Protein AF-A0A923ZGJ9-F1 (afdb_monomer_lite)

pLDDT: mean 77.86, std 16.81, range [40.12, 96.81]

Radius of gyration: 13.17 Å; chains: 1; bounding box: 35×22×33 Å

Sequence (95 aa):
EGDRAVNWAGPSVGVDVGADGSKVFALVYNLNDTEELFTRFASAGGKAYFVGGVAVDYLYHDKIVIAPVKLGVGVRLGVNGGYVKFTKKRDFNPF

Secondary structure (DSSP, 8-state):
------EEE--B-SS-SS-----EEEEEES--SGGGGSSEEEE-SS--EEETTEEE--EEETTEEEEEEEE-SS-----BSSEEEEESS------

Structure (mmCIF, N/CA/C/O backbone):
data_AF-A0A923ZGJ9-F1
#
_entry.id   AF-A0A923ZGJ9-F1
#
loop_
_atom_site.group_PDB
_atom_site.id
_atom_site.type_symbol
_atom_site.label_atom_id
_atom_site.label_alt_id
_atom_site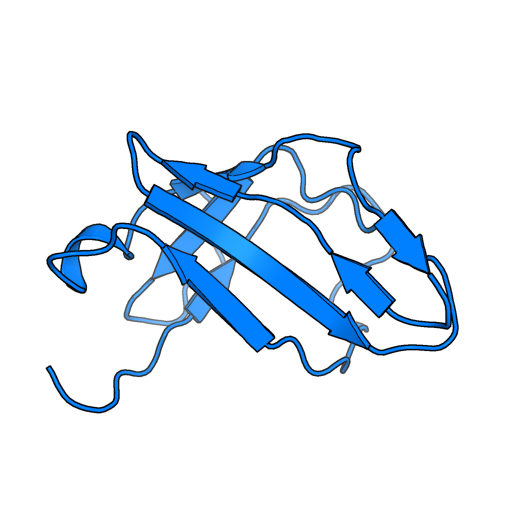.label_comp_id
_atom_site.label_asym_id
_atom_site.label_entity_id
_atom_site.label_seq_id
_atom_site.pdbx_PDB_ins_code
_atom_site.Cartn_x
_atom_site.Cartn_y
_atom_site.Cartn_z
_atom_site.occupancy
_atom_site.B_iso_or_equiv
_atom_site.auth_seq_id
_atom_site.auth_comp_id
_atom_site.auth_asym_id
_atom_site.auth_atom_id
_atom_site.pdbx_PDB_model_num
ATOM 1 N N . GLU A 1 1 ? -15.273 8.297 8.013 1.00 67.31 1 GLU A N 1
ATOM 2 C CA . GLU A 1 1 ? -14.549 8.420 9.299 1.00 67.31 1 GLU A CA 1
ATOM 3 C C . GLU A 1 1 ? -13.494 9.542 9.323 1.00 67.31 1 GLU A C 1
ATOM 5 O O . GLU A 1 1 ? -12.556 9.465 10.102 1.00 67.31 1 GLU A O 1
ATOM 10 N N . GLY A 1 2 ? -13.658 10.635 8.561 1.00 86.56 2 GLY A N 1
ATOM 11 C CA . GLY A 1 2 ? -12.660 11.717 8.538 1.00 86.56 2 GLY A CA 1
ATOM 12 C C . GLY A 1 2 ? -11.278 11.261 8.051 1.00 86.56 2 GLY A C 1
ATOM 13 O O . GLY A 1 2 ? -11.151 10.201 7.436 1.00 86.56 2 GLY A O 1
ATOM 14 N N . ASP A 1 3 ? -10.257 12.068 8.331 1.00 89.81 3 ASP A N 1
ATOM 15 C CA . ASP A 1 3 ? -8.876 11.778 7.943 1.00 89.81 3 ASP A CA 1
ATOM 16 C C . ASP A 1 3 ? -8.195 10.868 8.971 1.00 89.81 3 ASP A C 1
ATOM 18 O O . ASP A 1 3 ? -8.239 11.116 10.180 1.00 89.81 3 ASP A O 1
ATOM 22 N N . ARG A 1 4 ? -7.518 9.819 8.490 1.00 89.12 4 ARG A N 1
ATOM 23 C CA . ARG A 1 4 ? -6.842 8.829 9.334 1.00 89.12 4 ARG A CA 1
ATOM 24 C C . ARG A 1 4 ? -5.418 8.579 8.860 1.00 89.12 4 ARG A C 1
ATOM 26 O O . ARG A 1 4 ? -5.180 8.287 7.692 1.00 89.12 4 ARG A O 1
ATOM 33 N N . ALA A 1 5 ? -4.469 8.644 9.790 1.00 91.50 5 ALA A N 1
ATOM 34 C CA . ALA A 1 5 ? -3.091 8.266 9.509 1.00 91.50 5 ALA A CA 1
ATOM 35 C C . ALA A 1 5 ? -2.979 6.747 9.297 1.00 91.50 5 ALA A C 1
ATOM 37 O O . ALA A 1 5 ? -3.500 5.957 10.088 1.00 91.50 5 ALA A O 1
ATOM 38 N N . VAL A 1 6 ? -2.261 6.351 8.247 1.00 91.62 6 VAL A N 1
ATOM 39 C CA . VAL A 1 6 ? -2.021 4.953 7.875 1.00 91.62 6 VAL A CA 1
ATOM 40 C C . VAL A 1 6 ? -0.529 4.766 7.634 1.00 91.62 6 VAL A C 1
ATOM 42 O O . VAL A 1 6 ? 0.117 5.593 6.993 1.00 91.62 6 VAL A O 1
ATOM 45 N N . ASN A 1 7 ? 0.021 3.674 8.155 1.00 91.81 7 ASN A N 1
ATOM 46 C CA . ASN A 1 7 ? 1.395 3.251 7.910 1.00 91.81 7 ASN A CA 1
ATOM 47 C C . ASN A 1 7 ? 1.371 1.971 7.075 1.00 91.81 7 ASN A C 1
ATOM 49 O O . ASN A 1 7 ? 0.387 1.232 7.115 1.00 91.81 7 ASN A O 1
ATOM 53 N N . TRP A 1 8 ? 2.446 1.688 6.346 1.00 88.44 8 TRP A N 1
ATOM 54 C CA . TRP A 1 8 ? 2.572 0.443 5.598 1.00 88.44 8 TRP A CA 1
ATOM 55 C C . TRP A 1 8 ? 4.001 -0.092 5.623 1.00 88.44 8 TRP A C 1
ATOM 57 O O . TRP A 1 8 ? 4.964 0.670 5.710 1.00 88.44 8 TRP A O 1
ATOM 67 N N . ALA A 1 9 ? 4.121 -1.412 5.526 1.00 86.12 9 ALA A N 1
ATOM 68 C CA . ALA A 1 9 ? 5.381 -2.123 5.374 1.00 86.12 9 ALA A CA 1
ATOM 69 C C . ALA A 1 9 ? 5.175 -3.326 4.447 1.00 86.12 9 ALA A C 1
ATOM 71 O O . ALA A 1 9 ? 4.174 -4.033 4.546 1.00 86.12 9 ALA A O 1
ATOM 72 N N . GLY A 1 10 ? 6.117 -3.572 3.544 1.00 81.25 10 GLY A N 1
ATOM 73 C CA . GLY A 1 10 ? 6.133 -4.758 2.691 1.00 81.25 10 GLY A CA 1
ATOM 74 C C . GLY A 1 10 ? 7.523 -5.391 2.713 1.00 81.25 10 GLY A C 1
ATOM 75 O O . GLY A 1 10 ? 8.502 -4.673 2.930 1.00 81.25 10 GLY A O 1
ATOM 76 N N . PRO A 1 11 ? 7.641 -6.714 2.518 1.00 74.25 11 PRO A N 1
ATOM 77 C CA . PRO A 1 11 ? 8.936 -7.329 2.262 1.00 74.25 11 PRO A CA 1
ATOM 78 C C . PRO A 1 11 ? 9.526 -6.730 0.978 1.00 74.25 11 PRO A C 1
ATOM 80 O O . PRO A 1 11 ? 8.855 -6.691 -0.053 1.00 74.25 11 PRO A O 1
ATOM 83 N N . SER A 1 12 ? 10.767 -6.252 1.022 1.00 62.12 12 SER A N 1
ATOM 84 C CA . SER A 1 12 ? 11.481 -5.769 -0.162 1.00 62.12 12 SER A CA 1
ATOM 85 C C . SER A 1 12 ? 12.503 -6.807 -0.632 1.00 62.12 12 SER A C 1
ATOM 87 O O . SER A 1 12 ? 13.241 -7.379 0.168 1.00 62.12 12 SER A O 1
ATOM 89 N N . VAL A 1 13 ? 12.552 -7.059 -1.944 1.00 53.09 13 VAL A N 1
ATOM 90 C CA . VAL A 1 13 ? 13.606 -7.851 -2.599 1.00 53.09 13 VAL A CA 1
ATOM 91 C C . VAL A 1 13 ? 14.289 -6.937 -3.617 1.00 53.09 13 VAL A C 1
ATOM 93 O O . VAL A 1 13 ? 13.818 -6.789 -4.740 1.00 53.09 13 VAL A O 1
ATOM 96 N N . GLY A 1 14 ? 15.364 -6.256 -3.208 1.00 49.38 14 GLY A N 1
ATOM 97 C CA . GLY A 1 14 ? 16.116 -5.334 -4.070 1.00 49.38 14 GLY A CA 1
ATOM 98 C C . GLY A 1 14 ? 16.738 -4.148 -3.325 1.00 49.38 14 GLY A C 1
ATOM 99 O O . GLY A 1 14 ? 16.520 -3.965 -2.130 1.00 49.38 14 GLY A O 1
ATOM 100 N N . VAL A 1 15 ? 17.496 -3.316 -4.048 1.00 41.69 15 VAL A N 1
ATOM 101 C CA . VAL A 1 15 ? 18.191 -2.104 -3.547 1.00 41.69 15 VAL A CA 1
ATOM 102 C C . VAL A 1 15 ? 17.215 -0.934 -3.301 1.00 41.69 15 VAL A C 1
ATOM 104 O O . VAL A 1 15 ? 17.596 0.228 -3.332 1.00 41.69 15 VAL A O 1
ATOM 107 N N . ASP A 1 16 ? 15.947 -1.222 -3.016 1.00 51.03 16 ASP A N 1
ATOM 108 C CA . ASP A 1 16 ? 14.970 -0.238 -2.530 1.00 51.03 16 ASP A CA 1
ATOM 109 C C . ASP A 1 16 ? 14.945 -0.246 -0.992 1.00 51.03 16 ASP A C 1
ATOM 111 O O . ASP A 1 16 ? 13.903 -0.177 -0.339 1.00 51.03 16 ASP A O 1
ATOM 115 N N . VAL A 1 17 ? 16.135 -0.355 -0.393 1.00 42.50 17 VAL A N 1
ATOM 116 C CA . VAL A 1 17 ? 16.363 -0.237 1.049 1.00 42.50 17 VAL A CA 1
ATOM 117 C C . VAL A 1 17 ? 16.187 1.236 1.424 1.00 42.50 17 VAL A C 1
ATOM 119 O O . VAL A 1 17 ? 17.146 1.995 1.488 1.00 42.50 17 VAL A O 1
ATOM 122 N N . GLY A 1 18 ? 14.938 1.674 1.597 1.00 40.47 18 GLY A N 1
ATOM 123 C CA . GLY A 1 18 ? 14.581 2.934 2.262 1.00 40.47 18 GLY A CA 1
ATOM 124 C C . GLY A 1 18 ? 15.043 4.240 1.599 1.00 40.47 18 GLY A C 1
ATOM 125 O O . GLY A 1 18 ? 14.874 5.297 2.199 1.00 40.47 18 GLY A O 1
ATOM 126 N N . ALA A 1 19 ? 15.600 4.194 0.387 1.00 40.12 19 ALA A N 1
ATOM 127 C CA . ALA A 1 19 ? 16.160 5.348 -0.320 1.00 40.12 19 ALA A CA 1
ATOM 128 C C . ALA A 1 19 ? 15.258 5.866 -1.453 1.00 40.12 19 ALA A C 1
ATOM 130 O O . ALA A 1 19 ? 15.752 6.438 -2.423 1.00 40.12 19 ALA A O 1
ATOM 131 N N . ASP A 1 20 ? 13.945 5.664 -1.349 1.00 52.81 20 ASP A N 1
ATOM 132 C CA . ASP A 1 20 ? 12.985 6.267 -2.267 1.00 52.81 20 ASP A CA 1
ATOM 133 C C . ASP A 1 20 ? 12.083 7.225 -1.485 1.00 52.81 20 ASP A C 1
ATOM 135 O O . ASP A 1 20 ? 11.077 6.848 -0.892 1.00 52.81 20 ASP A O 1
ATOM 139 N N . GLY A 1 21 ? 12.493 8.495 -1.440 1.00 50.91 21 GLY A N 1
ATOM 140 C CA . GLY A 1 21 ? 11.686 9.611 -0.937 1.00 50.91 21 GLY A CA 1
ATOM 141 C C . GLY A 1 21 ? 10.565 10.011 -1.903 1.00 50.91 21 GLY A C 1
ATOM 142 O O . GLY A 1 21 ? 10.136 11.167 -1.900 1.00 50.91 21 GLY A O 1
ATOM 143 N N . SER A 1 22 ? 10.128 9.095 -2.771 1.00 62.72 22 SER A N 1
ATOM 144 C CA . SER A 1 22 ? 9.052 9.327 -3.721 1.00 62.72 22 SER A CA 1
ATOM 145 C C . SER A 1 22 ? 7.715 9.418 -2.983 1.00 62.72 22 SER A C 1
ATOM 147 O O . SER A 1 22 ? 7.387 8.633 -2.090 1.00 62.72 22 SER A O 1
ATOM 149 N N . LYS A 1 23 ? 6.924 10.440 -3.323 1.00 72.75 23 LYS A N 1
ATOM 150 C CA . LYS A 1 23 ? 5.547 10.547 -2.839 1.00 72.75 23 LYS A CA 1
ATOM 151 C C . LYS A 1 23 ? 4.702 9.519 -3.587 1.00 72.75 23 LYS A C 1
ATOM 153 O O . LYS A 1 23 ? 4.720 9.474 -4.815 1.00 72.75 23 LYS A O 1
ATOM 158 N N . VAL A 1 24 ? 3.940 8.733 -2.836 1.00 79.69 24 VAL A N 1
ATOM 159 C CA . VAL A 1 24 ? 2.966 7.771 -3.359 1.00 79.69 24 VAL A CA 1
ATOM 160 C C . VAL A 1 24 ? 1.584 8.234 -2.930 1.00 79.69 24 VAL A C 1
ATOM 162 O O . VAL A 1 24 ? 1.396 8.622 -1.778 1.00 79.69 24 VAL A O 1
ATOM 165 N N . PHE A 1 25 ? 0.617 8.181 -3.839 1.00 88.25 25 PHE A N 1
ATOM 166 C CA . PHE A 1 25 ? -0.798 8.268 -3.486 1.00 88.25 25 PHE A CA 1
ATOM 167 C C . PHE A 1 25 ? -1.471 6.951 -3.856 1.00 88.25 25 PHE A C 1
ATOM 169 O O . PHE A 1 25 ? -1.065 6.301 -4.813 1.00 88.25 25 PHE A O 1
ATOM 176 N N . ALA A 1 26 ? -2.466 6.522 -3.087 1.00 90.81 26 ALA A N 1
ATOM 177 C CA . ALA A 1 26 ? -3.138 5.249 -3.310 1.00 90.81 26 ALA A CA 1
ATOM 178 C C . ALA A 1 26 ? -4.638 5.469 -3.467 1.00 90.81 26 ALA A C 1
ATOM 180 O O . ALA A 1 26 ? -5.254 6.168 -2.663 1.00 90.81 26 ALA A O 1
ATOM 181 N N . LEU A 1 27 ? -5.215 4.861 -4.499 1.00 94.25 27 LEU A N 1
ATOM 182 C CA . LEU A 1 27 ? -6.661 4.785 -4.666 1.00 94.25 27 LEU A CA 1
ATOM 183 C C . LEU A 1 27 ? -7.151 3.508 -3.992 1.00 94.25 27 LEU A C 1
ATOM 185 O O . LEU A 1 27 ? -6.583 2.443 -4.224 1.00 94.25 27 LEU A O 1
ATOM 189 N N . VAL A 1 28 ? -8.182 3.613 -3.159 1.00 95.12 28 VAL A N 1
ATOM 190 C CA . VAL A 1 28 ? -8.759 2.475 -2.438 1.00 95.12 28 VAL A CA 1
ATOM 191 C C . VAL A 1 28 ? -10.197 2.283 -2.900 1.00 95.12 28 VAL A C 1
ATOM 193 O O . VAL A 1 28 ? -11.001 3.212 -2.845 1.00 95.12 28 VAL A O 1
ATOM 196 N N . TYR A 1 29 ? -10.514 1.079 -3.362 1.00 96.31 29 TYR A N 1
ATOM 197 C CA . TYR A 1 29 ? -11.818 0.709 -3.902 1.00 96.31 29 TYR A CA 1
ATOM 198 C C . TYR A 1 29 ? -12.480 -0.347 -3.022 1.00 96.31 29 TYR A C 1
ATOM 200 O O . TYR A 1 29 ? -11.803 -1.229 -2.495 1.00 96.31 29 TYR A O 1
ATOM 208 N N . ASN A 1 30 ? -13.811 -0.282 -2.924 1.00 96.50 30 ASN A N 1
ATOM 209 C CA . ASN A 1 30 ? -14.652 -1.218 -2.167 1.00 96.50 30 ASN A CA 1
ATOM 210 C C . ASN A 1 30 ? -14.328 -1.324 -0.664 1.00 96.50 30 ASN A C 1
ATOM 212 O O . ASN A 1 30 ? -14.631 -2.345 -0.055 1.00 96.50 30 ASN A O 1
ATOM 216 N N . LEU A 1 31 ? -13.732 -0.287 -0.069 1.00 95.25 31 LEU A N 1
ATOM 217 C CA . LEU A 1 31 ? -13.511 -0.204 1.375 1.00 95.25 31 LEU A CA 1
ATOM 218 C C . LEU A 1 31 ? -14.740 0.427 2.039 1.00 95.25 31 LEU A C 1
ATOM 220 O O . LEU A 1 31 ? -15.006 1.610 1.824 1.00 95.25 31 LEU A O 1
ATOM 224 N N . ASN A 1 32 ? -15.487 -0.358 2.816 1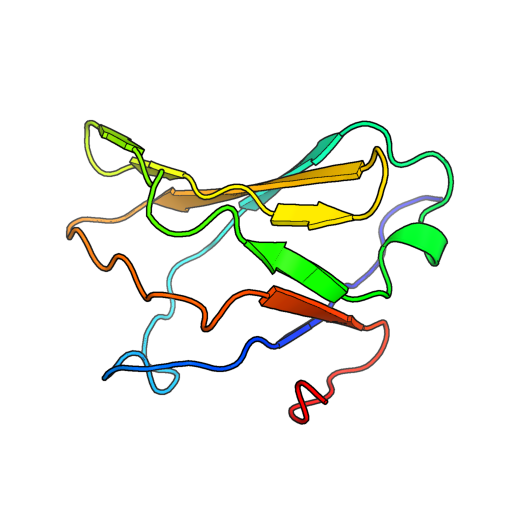.00 92.69 32 ASN A N 1
ATOM 225 C CA . ASN A 1 32 ? -16.705 0.121 3.482 1.00 92.69 32 ASN A CA 1
ATOM 226 C C . ASN A 1 32 ? -16.434 0.585 4.920 1.00 92.69 32 ASN A C 1
ATOM 228 O O . ASN A 1 32 ? -17.049 1.548 5.375 1.00 92.69 32 ASN A O 1
ATOM 232 N N . ASP A 1 33 ? -15.495 -0.069 5.604 1.00 93.31 33 ASP A N 1
ATOM 233 C CA . ASP A 1 33 ? -15.036 0.262 6.955 1.00 93.31 33 ASP A CA 1
ATOM 234 C C . ASP A 1 33 ? -13.517 0.501 6.919 1.00 93.31 33 ASP A C 1
ATOM 236 O O . ASP A 1 33 ? -12.774 -0.311 6.365 1.00 93.31 33 ASP A O 1
ATOM 240 N N . THR A 1 34 ? -13.015 1.612 7.485 1.00 93.12 34 THR A N 1
ATOM 241 C CA . THR A 1 34 ? -11.563 1.868 7.458 1.00 93.12 34 THR A CA 1
ATOM 242 C C . THR A 1 34 ? -10.767 0.868 8.285 1.00 93.12 34 THR A C 1
ATOM 244 O O . THR A 1 34 ? -9.563 0.736 8.073 1.00 93.12 34 THR A O 1
ATOM 247 N N . GLU A 1 35 ? -11.401 0.139 9.202 1.00 94.50 35 GLU A N 1
ATOM 248 C CA . GLU A 1 35 ? -10.764 -0.936 9.955 1.00 94.50 35 GLU A CA 1
ATOM 249 C C . GLU A 1 35 ? -10.334 -2.109 9.065 1.00 94.50 35 GLU A C 1
ATOM 251 O O . GLU A 1 35 ? -9.278 -2.699 9.309 1.00 94.50 35 GLU A O 1
ATOM 256 N N . GLU A 1 36 ? -11.063 -2.375 7.976 1.00 94.94 36 GLU A N 1
ATOM 257 C CA . GLU A 1 36 ? -10.722 -3.407 6.983 1.00 94.94 36 GLU A CA 1
ATOM 258 C C . GLU A 1 36 ? -9.395 -3.107 6.264 1.00 94.94 36 GLU A C 1
ATOM 260 O O . GLU A 1 36 ? -8.767 -4.004 5.703 1.00 94.94 36 GLU A O 1
ATOM 265 N N . LEU A 1 37 ? -8.920 -1.855 6.308 1.00 94.38 37 LEU A N 1
ATOM 266 C CA . LEU A 1 37 ? -7.648 -1.464 5.710 1.00 94.38 37 LEU A CA 1
ATOM 267 C C . LEU A 1 37 ? -6.447 -2.057 6.455 1.00 94.38 37 LEU A C 1
ATOM 269 O O . LEU A 1 37 ? -5.415 -2.284 5.834 1.00 94.38 37 LEU A O 1
ATOM 273 N N . PHE A 1 38 ? -6.530 -2.303 7.768 1.00 94.38 38 PHE A N 1
ATOM 274 C CA . PHE A 1 38 ? -5.364 -2.665 8.593 1.00 94.38 38 PHE A CA 1
ATOM 275 C C . PHE A 1 38 ? -5.039 -4.161 8.561 1.00 94.38 38 PHE A C 1
ATOM 277 O O . PHE A 1 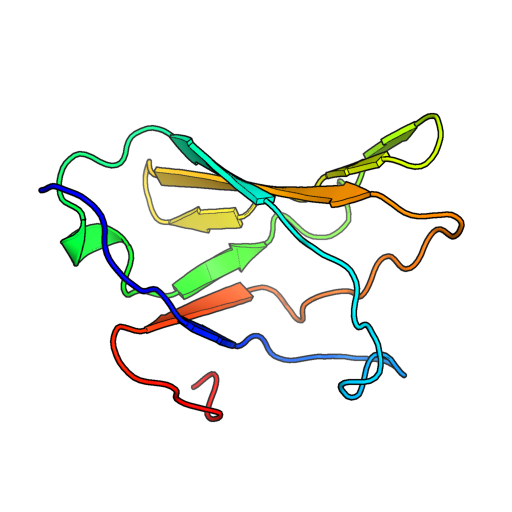38 ? -4.927 -4.827 9.590 1.00 94.38 38 PHE A O 1
ATOM 284 N N . THR A 1 39 ? -4.870 -4.677 7.349 1.00 93.81 39 THR A N 1
ATOM 285 C CA . THR A 1 39 ? -4.562 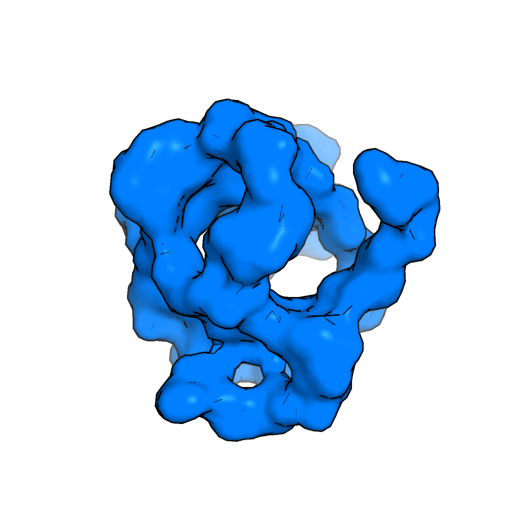-6.072 7.041 1.00 93.81 39 THR A CA 1
ATOM 286 C C . THR A 1 39 ? -3.425 -6.155 6.015 1.00 93.81 39 THR A C 1
ATOM 288 O O . THR A 1 39 ? -2.752 -5.163 5.708 1.00 93.81 39 THR A O 1
ATOM 291 N N . ARG A 1 40 ? -3.157 -7.357 5.501 1.00 92.69 40 ARG A N 1
ATOM 292 C CA . ARG A 1 40 ? -2.206 -7.587 4.408 1.00 92.69 40 ARG A CA 1
ATOM 293 C C . ARG A 1 40 ? -2.930 -7.658 3.076 1.00 92.69 40 ARG A C 1
ATOM 295 O O . ARG A 1 40 ? -3.863 -8.441 2.922 1.00 92.69 40 ARG A O 1
ATOM 302 N N . PHE A 1 41 ? -2.427 -6.914 2.104 1.00 92.56 41 PHE A N 1
ATOM 303 C CA . PHE A 1 41 ? -2.896 -6.946 0.728 1.00 92.56 41 PHE A CA 1
ATOM 304 C C . PHE A 1 41 ? -1.852 -7.610 -0.155 1.00 92.56 41 PHE A C 1
ATOM 306 O O . PHE A 1 41 ? -0.701 -7.174 -0.175 1.00 92.56 41 PHE A O 1
ATOM 313 N N . ALA A 1 42 ? -2.249 -8.641 -0.892 1.00 90.62 42 ALA A N 1
ATOM 314 C CA . ALA A 1 42 ? -1.378 -9.315 -1.842 1.00 90.62 42 ALA A CA 1
ATOM 315 C C . ALA A 1 42 ? -1.175 -8.437 -3.084 1.00 90.62 42 ALA A C 1
ATOM 317 O O . ALA A 1 42 ? -2.143 -7.938 -3.652 1.00 90.62 42 ALA A O 1
ATOM 318 N N . SER A 1 43 ? 0.069 -8.249 -3.514 1.00 84.62 43 SER A N 1
ATOM 319 C CA . SER A 1 43 ? 0.383 -7.594 -4.784 1.00 84.62 43 SER A CA 1
ATOM 320 C C . SER A 1 43 ? 0.069 -8.538 -5.941 1.00 84.62 43 SER A C 1
ATOM 322 O O . SER A 1 43 ? 0.367 -9.732 -5.884 1.00 84.62 43 SER A O 1
ATOM 324 N N 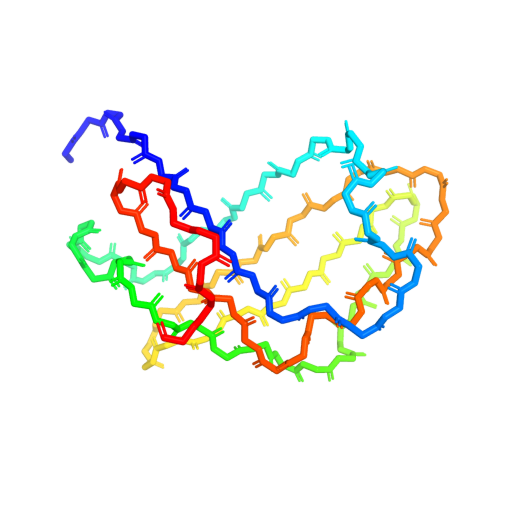. ALA A 1 44 ? -0.490 -7.990 -7.020 1.00 75.56 44 ALA A N 1
ATOM 325 C CA . ALA A 1 44 ? -0.743 -8.725 -8.257 1.00 75.56 44 ALA A CA 1
ATOM 326 C C . ALA A 1 44 ? 0.537 -9.226 -8.948 1.00 75.56 44 ALA A C 1
ATOM 328 O O . ALA A 1 44 ? 0.420 -10.016 -9.880 1.00 75.56 44 ALA A O 1
ATOM 329 N N . GLY A 1 45 ? 1.724 -8.766 -8.527 1.00 66.38 45 GLY A N 1
ATOM 330 C CA . GLY A 1 45 ? 3.014 -9.222 -9.037 1.00 66.38 45 GLY A CA 1
ATOM 331 C C . GLY A 1 45 ? 3.208 -8.933 -10.530 1.00 66.38 45 GLY A C 1
ATOM 332 O O . GLY A 1 45 ? 2.773 -9.685 -11.395 1.00 66.38 45 GLY A O 1
ATOM 333 N N . GLY A 1 46 ? 3.914 -7.849 -10.862 1.00 54.84 46 GLY A N 1
ATOM 334 C CA . GLY A 1 46 ? 4.444 -7.634 -12.218 1.00 54.84 46 GLY A CA 1
ATOM 335 C C . GLY A 1 46 ? 3.503 -6.986 -13.242 1.00 54.84 46 GLY A C 1
ATOM 336 O O . GLY A 1 46 ? 3.909 -6.790 -14.383 1.00 54.84 46 GLY A O 1
ATOM 337 N N . LYS A 1 47 ? 2.284 -6.579 -12.864 1.00 53.69 47 LYS A N 1
ATOM 338 C CA . LYS A 1 47 ? 1.401 -5.741 -13.706 1.00 53.69 47 LYS A CA 1
ATOM 339 C C . LYS A 1 47 ? 1.577 -4.260 -13.389 1.00 53.69 47 LYS A C 1
ATOM 341 O O . LYS A 1 47 ? 0.601 -3.547 -13.170 1.00 53.69 47 LYS A O 1
ATOM 346 N N . ALA A 1 48 ? 2.824 -3.812 -13.323 1.00 60.28 48 ALA A N 1
ATOM 347 C CA . ALA A 1 48 ? 3.084 -2.400 -13.156 1.00 60.28 48 ALA A CA 1
ATOM 348 C C . ALA A 1 48 ? 3.115 -1.717 -14.521 1.00 60.28 48 ALA A C 1
ATOM 350 O O . ALA A 1 48 ? 3.967 -2.016 -15.357 1.00 60.28 48 ALA A O 1
ATOM 351 N N . TYR A 1 49 ? 2.168 -0.814 -14.757 1.00 60.47 49 TYR A N 1
ATOM 352 C CA . TYR A 1 49 ? 2.131 -0.039 -15.992 1.00 60.47 49 TYR A CA 1
ATOM 353 C C . TYR A 1 49 ? 2.964 1.217 -15.800 1.00 60.47 49 TYR A C 1
ATOM 355 O O . TYR A 1 49 ? 2.672 2.010 -14.906 1.00 60.47 49 TYR A O 1
ATOM 363 N N . PHE A 1 50 ? 3.991 1.384 -16.632 1.00 69.31 50 PHE A N 1
ATOM 364 C CA . PHE A 1 50 ? 4.775 2.608 -16.686 1.00 69.31 50 PHE A CA 1
ATOM 365 C C . PHE A 1 50 ? 4.443 3.393 -17.951 1.00 69.31 50 PHE A C 1
ATOM 367 O O . PHE A 1 50 ? 4.782 2.965 -19.054 1.00 69.31 50 PHE A O 1
ATOM 374 N N . VAL A 1 51 ? 3.791 4.545 -17.798 1.00 70.62 51 VAL A N 1
ATOM 375 C CA . VAL A 1 51 ? 3.463 5.438 -18.917 1.00 70.62 51 VAL A CA 1
ATOM 376 C C . VAL A 1 51 ? 3.779 6.870 -18.509 1.00 70.62 51 VAL A C 1
ATOM 378 O O . VAL A 1 51 ? 3.262 7.363 -17.512 1.00 70.62 51 VAL A O 1
ATOM 381 N N . GLY A 1 52 ? 4.663 7.535 -19.258 1.00 76.75 52 GLY A N 1
ATOM 382 C CA . GLY A 1 52 ? 4.959 8.959 -19.060 1.00 76.75 52 GLY A CA 1
ATOM 383 C C . GLY A 1 52 ? 5.486 9.340 -17.668 1.00 76.75 52 GLY A C 1
ATOM 384 O O . GLY A 1 52 ? 5.225 10.449 -17.219 1.00 76.75 52 GLY A O 1
ATOM 385 N N . GLY A 1 53 ? 6.199 8.447 -16.968 1.00 75.62 53 GLY A N 1
ATOM 386 C CA . GLY A 1 53 ? 6.709 8.721 -15.613 1.00 75.62 53 GLY A CA 1
ATOM 387 C C . GLY A 1 53 ? 5.759 8.339 -14.472 1.00 75.62 53 GLY A C 1
ATOM 388 O O . GLY A 1 53 ? 6.033 8.655 -13.315 1.00 75.62 53 GLY A O 1
ATOM 389 N N . VAL A 1 54 ? 4.648 7.667 -14.775 1.00 78.19 54 VAL A N 1
ATOM 390 C CA . VAL A 1 54 ? 3.688 7.162 -13.785 1.00 78.19 54 VAL A CA 1
ATOM 391 C C . VAL A 1 54 ? 3.805 5.649 -13.700 1.00 78.19 54 VAL A C 1
ATOM 393 O O . VAL A 1 54 ? 3.722 4.993 -14.733 1.00 78.19 54 VAL A O 1
ATOM 396 N N . ALA A 1 55 ? 3.966 5.104 -12.493 1.00 77.75 55 ALA A N 1
ATOM 397 C CA . ALA A 1 55 ? 3.919 3.669 -12.222 1.00 77.75 55 ALA A CA 1
ATOM 398 C C . ALA A 1 55 ? 2.725 3.333 -11.320 1.00 77.75 55 ALA A C 1
ATOM 400 O O . ALA A 1 55 ? 2.543 3.967 -10.279 1.00 77.75 55 ALA A O 1
ATOM 401 N N . VAL A 1 56 ? 1.936 2.326 -11.695 1.00 81.50 56 VAL A N 1
ATOM 402 C CA . VAL A 1 56 ? 0.780 1.853 -10.911 1.00 81.50 56 VAL A CA 1
ATOM 403 C C . VAL A 1 56 ? 0.967 0.385 -10.555 1.00 81.50 56 VAL A C 1
ATOM 405 O O . VAL A 1 56 ? 1.256 -0.396 -11.450 1.00 81.50 56 VAL A O 1
ATOM 408 N N . ASP A 1 57 ? 0.781 0.015 -9.288 1.00 81.94 57 ASP A N 1
ATOM 409 C CA . ASP A 1 57 ? 0.659 -1.385 -8.839 1.00 81.94 57 ASP A CA 1
ATOM 410 C C . ASP A 1 57 ? -0.778 -1.657 -8.358 1.00 81.94 57 ASP A C 1
ATOM 412 O O . ASP A 1 57 ? -1.560 -0.724 -8.174 1.00 81.94 57 ASP A O 1
ATOM 416 N N . TYR A 1 58 ? -1.129 -2.923 -8.134 1.00 87.94 58 TYR A N 1
ATOM 417 C CA . TYR A 1 58 ? -2.428 -3.321 -7.594 1.00 87.94 58 TYR A CA 1
ATOM 418 C C . TYR A 1 58 ? -2.262 -4.308 -6.442 1.00 87.94 58 TYR A C 1
ATOM 420 O O . TYR A 1 58 ? -1.598 -5.338 -6.575 1.00 87.94 58 TYR A O 1
ATOM 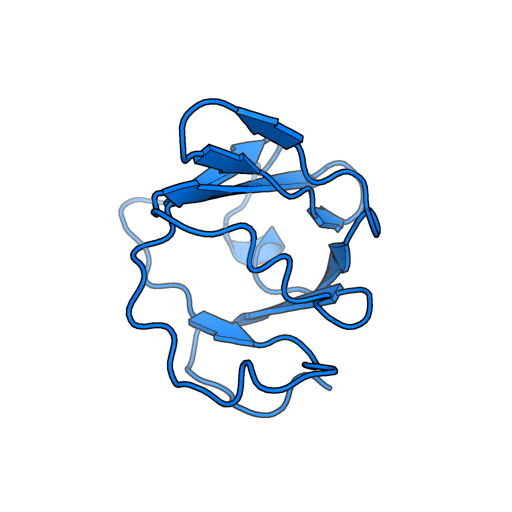428 N N . LEU A 1 59 ? -2.901 -3.996 -5.317 1.00 90.62 59 LEU A N 1
ATOM 429 C CA . LEU A 1 59 ? -2.921 -4.802 -4.105 1.00 90.62 59 LEU A CA 1
ATOM 430 C C . LEU A 1 59 ? -4.358 -5.244 -3.801 1.00 90.62 59 LEU A C 1
ATOM 432 O O . LEU A 1 59 ? -5.291 -4.452 -3.937 1.00 90.62 59 LEU A O 1
ATOM 436 N N . TYR A 1 60 ? -4.527 -6.483 -3.352 1.00 93.06 60 TYR A N 1
ATOM 437 C CA . TYR A 1 60 ? -5.832 -7.118 -3.177 1.00 93.06 60 TYR A CA 1
ATOM 438 C C . TYR A 1 60 ? -5.979 -7.743 -1.790 1.00 93.06 60 TYR A C 1
ATOM 440 O O . TYR A 1 60 ? -5.072 -8.423 -1.305 1.00 93.06 60 TYR A O 1
ATOM 448 N N . HIS A 1 61 ? -7.146 -7.543 -1.181 1.00 94.75 61 HIS A N 1
ATOM 449 C CA . HIS A 1 61 ? -7.618 -8.286 -0.013 1.00 94.75 61 HIS A CA 1
ATOM 450 C C . HIS A 1 61 ? -9.124 -8.491 -0.165 1.00 94.75 61 HIS A C 1
ATOM 452 O O . HIS A 1 61 ? -9.876 -7.519 -0.217 1.00 94.75 61 HIS A O 1
ATOM 458 N N . ASP A 1 62 ? -9.566 -9.741 -0.292 1.00 94.50 62 ASP A N 1
ATOM 459 C CA . ASP A 1 62 ? -10.952 -10.090 -0.619 1.00 94.50 62 ASP A CA 1
ATOM 460 C C . ASP A 1 62 ? -11.506 -9.303 -1.824 1.00 94.50 62 ASP A C 1
ATOM 462 O O . ASP A 1 62 ? -11.132 -9.560 -2.969 1.00 94.50 62 ASP A O 1
ATOM 466 N N . LYS A 1 63 ? -12.408 -8.343 -1.579 1.00 95.25 63 LYS A N 1
ATOM 467 C CA . LYS A 1 63 ? -13.033 -7.482 -2.600 1.00 95.25 63 LYS A CA 1
ATOM 468 C C . LYS A 1 63 ? -12.419 -6.082 -2.668 1.00 95.25 63 LYS A C 1
ATOM 470 O O . LYS A 1 63 ? -12.798 -5.302 -3.547 1.00 95.25 63 LYS A O 1
ATOM 475 N N . ILE A 1 64 ? -11.518 -5.763 -1.742 1.00 96.81 64 ILE A N 1
ATOM 476 C CA . ILE A 1 64 ? -10.870 -4.462 -1.614 1.00 96.81 64 ILE A CA 1
ATOM 477 C C . ILE A 1 64 ? -9.664 -4.439 -2.547 1.00 96.81 64 ILE A C 1
ATOM 479 O O . ILE A 1 64 ? -8.839 -5.358 -2.559 1.00 96.81 64 ILE A O 1
ATOM 483 N N . VAL A 1 65 ? -9.560 -3.360 -3.320 1.00 95.12 65 VAL A N 1
ATOM 484 C CA . VAL A 1 65 ? -8.448 -3.130 -4.246 1.00 95.12 65 VAL A CA 1
ATOM 485 C C . VAL A 1 65 ? -7.770 -1.824 -3.876 1.00 95.12 65 VAL A C 1
ATOM 487 O O . VAL A 1 65 ? -8.428 -0.792 -3.762 1.00 95.12 65 VAL A O 1
ATOM 490 N N . ILE A 1 66 ? -6.452 -1.858 -3.727 1.00 93.31 66 ILE A N 1
ATOM 491 C CA . ILE A 1 66 ? -5.628 -0.667 -3.537 1.00 93.31 66 ILE A CA 1
ATOM 492 C C . ILE A 1 66 ? -4.737 -0.520 -4.762 1.00 93.31 66 ILE A C 1
ATOM 494 O O . ILE A 1 66 ? -4.028 -1.455 -5.122 1.00 93.31 66 ILE A O 1
ATOM 498 N N . ALA A 1 67 ? -4.751 0.653 -5.387 1.00 91.75 67 ALA A N 1
ATOM 499 C CA . ALA A 1 67 ? -3.887 0.994 -6.510 1.00 91.75 67 ALA A CA 1
ATOM 500 C C . ALA A 1 67 ? -2.903 2.102 -6.099 1.00 91.75 67 ALA A C 1
ATOM 502 O O . ALA A 1 67 ? -3.249 3.287 -6.172 1.00 91.75 67 ALA A O 1
ATOM 503 N N . PRO A 1 68 ? -1.696 1.753 -5.614 1.00 88.12 68 PRO A N 1
ATOM 504 C CA . PRO A 1 68 ? -0.641 2.723 -5.367 1.00 88.12 68 PRO A CA 1
ATOM 505 C C . PRO A 1 68 ? -0.124 3.292 -6.687 1.00 88.12 68 PRO A C 1
ATOM 507 O O . PRO A 1 68 ? 0.280 2.550 -7.583 1.00 88.12 68 PRO A O 1
ATOM 510 N N . VAL A 1 69 ? -0.088 4.615 -6.776 1.00 84.94 69 VAL A N 1
ATOM 511 C CA . VAL A 1 69 ? 0.420 5.369 -7.916 1.00 84.94 69 VAL A CA 1
ATOM 512 C C . VAL A 1 69 ? 1.667 6.130 -7.489 1.00 84.94 69 VAL A C 1
ATOM 514 O O . VAL A 1 69 ? 1.650 6.934 -6.551 1.00 84.94 69 VAL A O 1
ATOM 517 N N . LYS A 1 70 ? 2.763 5.868 -8.194 1.00 80.69 70 LYS A N 1
ATOM 518 C CA . LYS A 1 70 ? 4.058 6.518 -8.000 1.00 80.69 70 LYS A CA 1
ATOM 519 C C . LYS A 1 70 ? 4.351 7.419 -9.193 1.00 80.69 70 LYS A C 1
ATOM 521 O O . LYS A 1 70 ? 4.187 7.004 -10.340 1.00 80.69 70 LYS A O 1
ATOM 526 N N . LEU A 1 71 ? 4.806 8.637 -8.919 1.00 78.06 71 LEU A N 1
ATOM 527 C CA . LEU A 1 71 ? 5.243 9.596 -9.934 1.00 78.06 71 LEU A CA 1
ATOM 528 C C . LEU A 1 71 ? 6.764 9.739 -9.854 1.00 78.06 71 LEU A C 1
ATOM 530 O O . LEU A 1 71 ? 7.293 10.029 -8.781 1.00 78.06 71 LEU A O 1
ATOM 534 N N . GLY A 1 72 ? 7.472 9.551 -10.968 1.00 69.19 72 GLY A N 1
ATOM 535 C CA . GLY A 1 72 ? 8.925 9.688 -10.990 1.00 69.19 72 GLY A CA 1
ATOM 536 C C . GLY A 1 72 ? 9.587 9.351 -12.325 1.00 69.19 72 GLY A C 1
ATOM 537 O O . GLY A 1 72 ? 9.053 8.626 -13.165 1.00 69.19 72 GLY A O 1
ATOM 538 N N . VAL A 1 73 ? 10.798 9.879 -12.509 1.00 55.62 73 VAL A N 1
ATOM 539 C CA . VAL A 1 73 ? 11.664 9.555 -13.648 1.00 55.62 73 VAL A CA 1
ATOM 540 C C . VAL A 1 73 ? 12.476 8.311 -13.288 1.00 55.62 73 VAL A C 1
ATOM 542 O O . VAL A 1 73 ? 13.444 8.386 -12.536 1.00 55.62 73 VAL A O 1
ATOM 545 N N . GLY A 1 74 ? 12.060 7.157 -13.807 1.00 52.88 74 GLY A N 1
ATOM 546 C CA . GLY A 1 74 ? 12.748 5.879 -13.620 1.00 52.88 74 GLY A CA 1
ATOM 547 C C . GLY A 1 74 ? 11.785 4.743 -13.287 1.00 52.88 74 GLY A C 1
ATOM 548 O O . GLY A 1 74 ? 10.983 4.834 -12.363 1.00 52.88 74 GLY A O 1
ATOM 549 N N . VAL A 1 75 ? 11.880 3.647 -14.037 1.00 48.97 75 VAL A N 1
ATOM 550 C CA . VAL A 1 75 ? 11.139 2.404 -13.788 1.00 48.97 75 VAL A CA 1
ATOM 551 C C . VAL A 1 75 ? 11.817 1.672 -12.632 1.00 48.97 75 VAL A C 1
ATOM 553 O O . VAL A 1 75 ? 12.601 0.751 -12.834 1.00 48.97 75 VAL A O 1
ATOM 556 N N . ARG A 1 76 ? 11.571 2.112 -11.397 1.00 53.62 76 ARG A N 1
ATOM 557 C CA . ARG A 1 76 ? 11.901 1.317 -10.209 1.00 53.62 76 ARG A CA 1
ATOM 558 C C . ARG A 1 76 ? 10.657 0.557 -9.798 1.00 53.62 76 ARG A C 1
ATOM 560 O O . ARG A 1 76 ? 9.885 0.969 -8.935 1.00 53.62 76 ARG A O 1
ATOM 567 N N . LEU A 1 77 ? 10.437 -0.549 -10.497 1.00 53.22 77 LEU A N 1
ATOM 568 C CA . LEU A 1 77 ? 9.462 -1.549 -10.095 1.00 53.22 77 LEU A CA 1
ATOM 569 C C . LEU A 1 77 ? 10.079 -2.337 -8.947 1.00 53.22 77 LEU A C 1
ATOM 571 O O . LEU A 1 77 ? 10.517 -3.469 -9.128 1.00 53.22 77 LEU A O 1
ATOM 575 N N . GLY A 1 78 ? 10.174 -1.696 -7.782 1.00 51.28 78 GLY A N 1
ATOM 576 C CA . GLY A 1 78 ? 10.445 -2.398 -6.542 1.00 51.28 78 GLY A CA 1
ATOM 577 C C . GLY A 1 78 ? 9.399 -3.493 -6.421 1.00 51.28 78 GLY A C 1
ATOM 578 O O . GLY A 1 78 ? 8.211 -3.208 -6.249 1.00 51.28 78 GLY A O 1
ATOM 579 N N . VAL A 1 79 ? 9.829 -4.738 -6.612 1.00 51.34 79 VAL A N 1
ATOM 580 C CA . VAL A 1 79 ? 8.982 -5.909 -6.438 1.00 51.34 79 VAL A CA 1
ATOM 581 C C . VAL A 1 79 ? 8.766 -6.016 -4.934 1.00 51.34 79 VAL A C 1
ATOM 583 O O . VAL A 1 79 ? 9.583 -6.590 -4.215 1.00 51.34 79 VAL A O 1
ATOM 586 N N . ASN A 1 80 ? 7.697 -5.393 -4.434 1.00 55.00 80 ASN A N 1
ATOM 587 C CA . ASN A 1 80 ? 7.187 -5.723 -3.109 1.00 55.00 80 ASN A CA 1
ATOM 588 C C . ASN A 1 80 ? 6.966 -7.239 -3.123 1.00 55.00 80 ASN A C 1
ATOM 590 O O . ASN A 1 80 ? 6.313 -7.742 -4.037 1.00 55.00 80 ASN A O 1
ATOM 594 N N . GLY A 1 81 ? 7.574 -7.961 -2.183 1.00 57.69 81 GLY A N 1
ATOM 595 C CA . GLY A 1 81 ? 7.652 -9.422 -2.118 1.00 57.69 81 GLY A CA 1
ATOM 596 C C . GLY A 1 81 ? 6.302 -10.093 -1.858 1.00 57.69 81 GLY A C 1
ATOM 597 O O . GLY A 1 81 ? 6.121 -10.782 -0.860 1.00 57.69 81 GLY A O 1
ATOM 598 N N . GLY A 1 82 ? 5.342 -9.871 -2.748 1.00 79.06 82 GLY A N 1
ATOM 599 C CA . GLY A 1 82 ? 4.031 -10.496 -2.779 1.00 79.06 82 GLY A CA 1
ATOM 600 C C . GLY A 1 82 ? 2.941 -9.781 -1.987 1.00 79.06 82 GLY A C 1
ATOM 601 O O . GLY A 1 82 ? 1.780 -10.037 -2.274 1.00 79.06 82 GLY A O 1
ATOM 602 N N . TYR A 1 83 ? 3.242 -8.889 -1.033 1.00 84.88 83 TYR A N 1
ATOM 603 C CA . TYR A 1 83 ? 2.203 -8.203 -0.250 1.00 84.88 83 TYR A CA 1
ATOM 604 C C . TYR A 1 83 ? 2.660 -6.890 0.410 1.00 84.88 83 TYR A C 1
ATOM 606 O O . TYR A 1 83 ? 3.850 -6.593 0.493 1.00 84.88 83 TYR A O 1
ATOM 614 N N . VAL A 1 84 ? 1.697 -6.120 0.921 1.00 88.50 84 VAL A N 1
ATOM 615 C CA . VAL A 1 84 ? 1.889 -4.933 1.767 1.00 88.50 84 VAL A CA 1
ATOM 616 C C . VAL A 1 84 ? 0.976 -5.045 2.989 1.00 88.50 84 VAL A C 1
ATOM 618 O O . VAL A 1 84 ? -0.209 -5.337 2.856 1.00 88.50 84 VAL A O 1
ATOM 621 N N . LYS A 1 85 ? 1.521 -4.826 4.185 1.00 91.19 85 LYS A N 1
ATOM 622 C CA . LYS A 1 85 ? 0.794 -4.770 5.460 1.00 91.19 85 LYS A CA 1
ATOM 623 C C . LYS A 1 85 ? 0.508 -3.312 5.799 1.00 91.19 85 LYS A C 1
ATOM 625 O O . LYS A 1 85 ? 1.450 -2.528 5.893 1.00 91.19 85 LYS A O 1
ATOM 630 N N . PHE A 1 86 ? -0.754 -2.962 6.023 1.00 92.62 86 PHE A N 1
ATOM 631 C CA . PHE A 1 86 ? -1.144 -1.637 6.507 1.00 92.62 86 PHE A CA 1
ATOM 632 C C . PHE A 1 86 ? -1.419 -1.677 8.009 1.00 92.62 86 PHE A C 1
ATOM 634 O O . PHE A 1 86 ? -2.028 -2.614 8.523 1.00 92.62 86 PHE A O 1
ATOM 641 N N . THR A 1 87 ? -0.969 -0.656 8.736 1.00 93.62 87 THR A N 1
ATOM 642 C CA . THR A 1 87 ? -1.057 -0.606 10.198 1.00 93.62 87 THR A CA 1
ATOM 643 C C . THR A 1 87 ? -1.429 0.785 10.710 1.00 93.62 87 THR A C 1
ATOM 645 O O . THR A 1 87 ? -1.033 1.822 10.171 1.00 93.62 87 THR A O 1
ATOM 648 N N . LYS A 1 88 ? -2.173 0.816 11.823 1.00 93.62 88 LYS A N 1
ATOM 649 C CA . LYS A 1 88 ? -2.530 2.064 12.525 1.00 93.62 88 LYS A CA 1
ATOM 650 C C . LYS A 1 88 ? -1.311 2.740 13.147 1.00 93.62 88 LYS A C 1
ATOM 652 O O . LYS A 1 88 ? -1.203 3.960 13.163 1.00 93.62 88 LYS A O 1
ATOM 657 N N . LYS A 1 89 ? -0.400 1.929 13.688 1.00 92.56 89 LYS A N 1
ATOM 658 C CA . LYS A 1 89 ? 0.860 2.361 14.299 1.00 92.56 89 LYS A CA 1
ATOM 659 C C . LYS A 1 89 ? 2.010 1.911 13.419 1.00 92.56 89 LYS A C 1
ATOM 661 O O . LYS A 1 89 ? 1.937 0.830 12.837 1.00 92.56 89 LYS A O 1
ATOM 666 N N . ARG A 1 90 ? 3.067 2.717 13.341 1.00 87.75 90 ARG A N 1
ATOM 667 C CA . ARG A 1 90 ? 4.254 2.360 12.567 1.00 87.75 90 ARG A CA 1
ATOM 668 C C . ARG A 1 90 ? 4.839 1.047 13.087 1.00 87.75 90 ARG A C 1
ATOM 670 O O . ARG A 1 90 ? 5.190 0.957 14.259 1.00 87.75 90 ARG A O 1
ATOM 677 N N . ASP A 1 91 ? 4.918 0.061 12.204 1.00 84.88 91 ASP A N 1
ATOM 678 C CA . ASP A 1 91 ? 5.483 -1.259 12.462 1.00 84.88 91 ASP A CA 1
ATOM 679 C C . ASP A 1 91 ? 6.412 -1.597 11.296 1.00 84.88 91 ASP A C 1
ATOM 681 O O . ASP A 1 91 ? 6.006 -1.544 10.136 1.00 84.88 91 ASP A O 1
ATOM 685 N N . PHE A 1 92 ? 7.673 -1.880 11.608 1.00 78.88 92 PHE A N 1
ATOM 686 C CA . PHE A 1 92 ? 8.669 -2.261 10.611 1.00 78.88 92 PHE A CA 1
ATOM 687 C C . PHE A 1 92 ? 8.663 -3.767 10.344 1.00 78.88 92 PHE A C 1
ATOM 689 O O . PHE A 1 92 ? 9.313 -4.207 9.400 1.00 78.88 92 PHE A O 1
ATOM 696 N N . ASN A 1 93 ? 7.947 -4.554 11.155 1.00 80.62 93 ASN A N 1
ATOM 697 C CA . ASN A 1 93 ? 7.773 -5.976 10.934 1.00 80.62 93 ASN A CA 1
ATOM 698 C C . ASN A 1 93 ? 6.630 -6.222 9.924 1.00 80.62 93 ASN A C 1
ATOM 700 O O . ASN A 1 93 ? 5.456 -5.986 10.244 1.00 80.62 93 ASN A O 1
ATOM 704 N N . PRO A 1 94 ? 6.929 -6.730 8.713 1.00 71.19 94 PRO A N 1
ATOM 705 C CA . PRO A 1 94 ? 5.901 -7.031 7.722 1.00 71.19 94 PRO A CA 1
ATOM 706 C C . PRO A 1 94 ? 5.126 -8.329 8.033 1.00 71.19 94 PRO A C 1
ATOM 708 O O . PRO A 1 94 ? 4.134 -8.615 7.354 1.00 71.19 94 PRO A O 1
ATOM 711 N N . PHE A 1 95 ? 5.553 -9.111 9.034 1.00 75.44 95 PHE A N 1
ATOM 712 C CA . PHE A 1 95 ? 4.949 -10.384 9.449 1.00 75.44 95 PHE A CA 1
ATOM 713 C C . PHE A 1 95 ? 3.958 -10.255 10.607 1.00 75.44 95 PHE A C 1
ATOM 715 O O . PHE A 1 95 ? 3.574 -9.113 10.961 1.00 75.44 95 PHE A O 1
#

Foldseek 3Di:
DPDADKDKEFDFDDPPPVPDPWDKDKDKPPDPDVVVQQAKWFWPFDPWDDDPQKTWTWTDDPPMIMIIITGGDDPPPGGRPGIMGMHRDDDHDRD